Protein AF-A0A3S0DRX0-F1 (afdb_monomer_lite)

Radius of gyration: 15.85 Å; chains: 1; bounding box: 33×40×48 Å

pLDDT: mean 77.92, std 13.66, range [33.72, 92.06]

Foldseek 3Di:
DEAEQLVQQLVCVVVVHDDDPAAHEAEPVCVVVVVVSCVVSVHDDPSYDYLVPDDQDDVVLLVVLLVVLVVVDDDQDPVVRPDSSLSSSRSSLVCVQCVSVDDDDPDDDDPDDPPLVAYEYEDQDPVSVVVCCVPQNPSHHYHPHDDD

Sequence (148 aa):
MTVVDTNTIINSINNGGKLPSIEITVSDDLYYEYLVAEARHNKKFEMVKLASSMKGYDEAHYLKEYATMLNKFTGVSFAKMRGFADVSILALVSCLVTDYGRRPPQTTLEFGTIDTSLVTVITKDGPLKKMLADEFGNQVNIMSEFKG

Structure (mmCIF, N/CA/C/O backbone):
data_AF-A0A3S0DRX0-F1
#
_entry.id   AF-A0A3S0DRX0-F1
#
loop_
_atom_site.group_PDB
_atom_site.id
_atom_site.type_symbol
_atom_site.label_atom_id
_atom_site.label_alt_id
_atom_site.label_comp_id
_atom_site.label_asym_id
_atom_site.label_entity_id
_atom_site.label_seq_id
_atom_site.pdbx_PDB_ins_code
_atom_site.Cartn_x
_atom_site.Cartn_y
_atom_site.Cartn_z
_atom_site.occupancy
_atom_site.B_iso_or_equiv
_atom_site.auth_seq_id
_atom_site.auth_comp_id
_atom_site.auth_asym_id
_atom_site.auth_atom_id
_atom_site.pdbx_PDB_model_num
ATOM 1 N N . MET A 1 1 ? 3.799 9.911 5.579 1.00 75.81 1 MET A N 1
ATOM 2 C CA . MET A 1 1 ? 4.287 8.675 4.913 1.00 75.81 1 MET A CA 1
ATOM 3 C C . MET A 1 1 ? 3.627 8.559 3.550 1.00 75.81 1 MET A C 1
ATOM 5 O O . MET A 1 1 ? 2.500 9.029 3.440 1.00 75.81 1 MET A O 1
ATOM 9 N N . THR A 1 2 ? 4.284 7.978 2.543 1.00 79.06 2 THR A N 1
ATOM 10 C CA . THR A 1 2 ? 3.725 7.888 1.182 1.00 79.06 2 THR A CA 1
ATOM 11 C C . THR A 1 2 ? 3.480 6.438 0.789 1.00 79.06 2 THR A C 1
ATOM 13 O O . THR A 1 2 ? 4.409 5.641 0.811 1.00 79.06 2 THR A O 1
ATOM 16 N N . VAL A 1 3 ? 2.253 6.111 0.393 1.00 82.25 3 VAL A N 1
ATOM 17 C CA . VAL A 1 3 ? 1.870 4.831 -0.213 1.00 82.25 3 VAL A CA 1
ATOM 18 C C . VAL A 1 3 ? 1.573 5.079 -1.686 1.00 82.25 3 VAL A C 1
ATOM 20 O O . VAL A 1 3 ? 0.933 6.070 -2.039 1.00 82.25 3 VAL A O 1
ATOM 23 N N . VAL A 1 4 ? 2.053 4.208 -2.567 1.00 78.94 4 VAL A N 1
ATOM 24 C CA . VAL A 1 4 ? 1.864 4.372 -4.012 1.00 78.94 4 VAL A CA 1
ATOM 25 C C . VAL A 1 4 ? 1.315 3.092 -4.613 1.00 78.94 4 VAL A C 1
ATOM 27 O O . VAL A 1 4 ? 1.792 1.996 -4.325 1.00 78.94 4 VAL A O 1
ATOM 30 N N . ASP A 1 5 ? 0.317 3.254 -5.472 1.00 77.75 5 ASP A N 1
ATOM 31 C CA . ASP A 1 5 ? -0.205 2.186 -6.316 1.00 77.75 5 ASP A CA 1
ATOM 32 C C . ASP A 1 5 ? 0.832 1.800 -7.386 1.00 77.75 5 ASP A C 1
ATOM 34 O O . ASP A 1 5 ? 1.310 2.655 -8.145 1.00 77.75 5 ASP A O 1
ATOM 38 N N . THR A 1 6 ? 1.153 0.505 -7.470 1.00 75.69 6 THR A N 1
ATOM 39 C CA . THR A 1 6 ? 2.139 -0.063 -8.400 1.00 75.69 6 THR A CA 1
ATOM 40 C C . THR A 1 6 ? 1.891 0.377 -9.840 1.00 75.69 6 THR A C 1
ATOM 42 O O . THR A 1 6 ? 2.829 0.743 -10.558 1.00 75.69 6 THR A O 1
ATOM 45 N N . ASN A 1 7 ? 0.624 0.436 -10.266 1.00 78.25 7 ASN A N 1
ATOM 46 C CA . ASN A 1 7 ? 0.265 0.837 -11.626 1.00 78.25 7 ASN A CA 1
ATOM 47 C C . ASN A 1 7 ? 0.681 2.277 -11.927 1.00 78.25 7 ASN A C 1
ATOM 49 O O . ASN A 1 7 ? 1.058 2.604 -13.054 1.00 78.25 7 ASN A O 1
ATOM 53 N N . THR A 1 8 ? 0.646 3.150 -10.923 1.00 76.44 8 THR A N 1
ATOM 54 C CA . THR A 1 8 ? 1.050 4.548 -11.079 1.00 76.44 8 THR A CA 1
ATOM 55 C C . THR A 1 8 ? 2.559 4.660 -11.303 1.00 76.44 8 THR A C 1
ATOM 57 O O . THR A 1 8 ? 2.989 5.435 -12.159 1.00 76.44 8 THR A O 1
ATOM 60 N N . ILE A 1 9 ? 3.365 3.836 -10.628 1.00 74.81 9 ILE A N 1
ATOM 61 C CA . ILE A 1 9 ? 4.821 3.792 -10.834 1.00 74.81 9 ILE A CA 1
ATOM 62 C C . ILE A 1 9 ? 5.176 3.202 -12.197 1.00 74.81 9 ILE A C 1
ATOM 64 O O . ILE A 1 9 ? 5.945 3.818 -12.939 1.00 74.81 9 ILE A O 1
ATOM 68 N N . ILE A 1 10 ? 4.562 2.078 -12.574 1.00 74.81 10 ILE A N 1
ATOM 69 C CA . ILE A 1 10 ? 4.770 1.451 -13.888 1.00 74.81 10 ILE A CA 1
ATOM 70 C C . ILE A 1 10 ? 4.414 2.430 -15.014 1.00 74.81 10 ILE A C 1
ATOM 72 O O . ILE A 1 10 ? 5.184 2.608 -15.960 1.00 74.81 10 ILE A O 1
ATOM 76 N N . ASN A 1 11 ? 3.281 3.127 -14.897 1.00 76.00 11 ASN A N 1
ATOM 77 C CA . ASN A 1 11 ? 2.865 4.121 -15.883 1.00 76.00 11 ASN A CA 1
ATOM 78 C C . ASN A 1 11 ? 3.820 5.317 -15.952 1.00 76.00 11 ASN A C 1
ATOM 80 O O . ASN A 1 11 ? 4.108 5.793 -17.049 1.00 76.00 11 ASN A O 1
ATOM 84 N N . SER A 1 12 ? 4.342 5.800 -14.822 1.00 74.81 12 SER A N 1
ATOM 85 C CA . SER A 1 12 ? 5.356 6.860 -14.839 1.00 74.81 12 SER A CA 1
ATOM 86 C C . SER A 1 12 ? 6.633 6.420 -15.556 1.00 74.81 12 SER A C 1
ATOM 88 O O . SER A 1 12 ? 7.194 7.205 -16.313 1.00 74.81 12 SER A O 1
ATOM 90 N N . ILE A 1 13 ? 7.063 5.166 -15.393 1.00 73.62 13 ILE A N 1
ATOM 91 C CA . ILE A 1 13 ? 8.251 4.631 -16.077 1.00 73.62 13 ILE A CA 1
ATOM 92 C C . ILE A 1 13 ? 8.013 4.504 -17.582 1.00 73.62 13 ILE A C 1
ATOM 94 O O . ILE A 1 13 ? 8.833 4.972 -18.370 1.00 73.62 13 ILE A O 1
ATOM 98 N N . ASN A 1 14 ? 6.883 3.914 -17.982 1.00 75.12 14 ASN A N 1
ATOM 99 C CA . ASN A 1 14 ? 6.533 3.722 -19.393 1.00 75.12 14 ASN A CA 1
ATOM 100 C C . ASN A 1 14 ? 6.443 5.043 -20.164 1.00 75.12 14 ASN A C 1
ATOM 102 O O . ASN A 1 14 ? 6.783 5.092 -21.342 1.00 75.12 14 ASN A O 1
ATOM 106 N N . ASN A 1 15 ? 6.028 6.117 -19.493 1.00 76.06 15 ASN A N 1
ATOM 107 C CA . ASN A 1 15 ? 5.910 7.446 -20.088 1.00 76.06 15 ASN A CA 1
ATOM 108 C C . ASN A 1 15 ? 7.206 8.277 -20.007 1.00 76.06 15 ASN A C 1
ATOM 110 O O . ASN A 1 15 ? 7.176 9.477 -20.266 1.00 76.06 15 ASN A O 1
ATOM 114 N N . GLY A 1 16 ? 8.340 7.677 -19.620 1.00 64.75 16 GLY A N 1
ATOM 115 C CA . GLY A 1 16 ? 9.619 8.387 -19.479 1.00 64.75 16 GLY A CA 1
ATOM 116 C C . GLY A 1 16 ? 9.644 9.409 -18.336 1.00 64.75 16 GLY A C 1
ATOM 117 O O . GLY A 1 16 ? 10.515 10.278 -18.292 1.00 64.75 16 GLY A O 1
ATOM 118 N N . GLY A 1 17 ? 8.687 9.324 -17.411 1.00 67.25 17 GLY A N 1
ATOM 119 C CA . GLY A 1 17 ? 8.588 10.194 -16.251 1.00 67.25 17 GLY A CA 1
ATOM 120 C C . GLY A 1 17 ? 9.714 9.952 -15.248 1.00 67.25 17 GLY A C 1
ATOM 121 O O . GLY A 1 17 ? 10.301 8.868 -15.155 1.00 67.25 17 GLY A O 1
ATOM 122 N N . LYS A 1 18 ? 10.017 10.981 -14.454 1.00 65.62 18 LYS A N 1
ATOM 123 C CA . LYS A 1 18 ? 10.922 10.832 -13.313 1.00 65.62 18 LYS A CA 1
ATOM 124 C C . LYS A 1 18 ? 10.232 10.010 -12.230 1.00 65.62 18 LYS A C 1
ATOM 126 O O . LYS A 1 18 ? 9.062 10.226 -11.920 1.00 65.62 18 LYS A O 1
ATOM 131 N N . LEU A 1 19 ? 10.982 9.071 -11.663 1.00 66.94 19 LEU A N 1
ATOM 132 C CA . LEU A 1 19 ? 10.557 8.403 -10.444 1.00 66.94 19 LEU A CA 1
ATOM 133 C C . LEU A 1 19 ? 10.638 9.399 -9.283 1.00 66.94 19 LEU A C 1
ATOM 135 O O . LEU A 1 19 ? 11.529 10.254 -9.284 1.00 66.94 19 LEU A O 1
ATOM 139 N N . PRO A 1 20 ? 9.729 9.296 -8.308 1.00 68.62 20 PRO A N 1
ATOM 140 C CA . PRO A 1 20 ? 9.822 10.070 -7.081 1.00 68.62 20 PRO A CA 1
ATOM 141 C C . PRO A 1 20 ? 11.164 9.847 -6.378 1.00 68.62 20 PRO A C 1
ATOM 143 O O . PRO A 1 20 ? 11.642 8.720 -6.283 1.00 68.62 20 PRO A O 1
ATOM 146 N N . SER A 1 21 ? 11.721 10.919 -5.818 1.00 71.00 21 SER A N 1
ATOM 147 C CA . SER A 1 21 ? 12.824 10.876 -4.847 1.00 71.00 21 SER A CA 1
ATOM 148 C C . SER A 1 21 ? 12.338 10.692 -3.402 1.00 71.00 21 SER A C 1
ATOM 150 O O . SER A 1 21 ? 13.140 10.714 -2.473 1.00 71.00 21 SER A O 1
ATOM 152 N N . ILE A 1 22 ? 11.026 10.536 -3.204 1.00 76.88 22 ILE A N 1
ATOM 153 C CA . ILE A 1 22 ? 10.412 10.296 -1.898 1.00 76.88 22 ILE A CA 1
ATOM 154 C C . ILE A 1 22 ? 10.363 8.802 -1.588 1.00 76.88 22 ILE A C 1
ATOM 156 O O . ILE A 1 22 ? 10.137 7.987 -2.480 1.00 76.88 22 ILE A O 1
ATOM 160 N N . GLU A 1 23 ? 10.537 8.464 -0.314 1.00 82.38 23 GLU A N 1
ATOM 161 C CA . GLU A 1 23 ? 10.371 7.103 0.192 1.00 82.38 23 GLU A CA 1
ATOM 162 C C . GLU A 1 23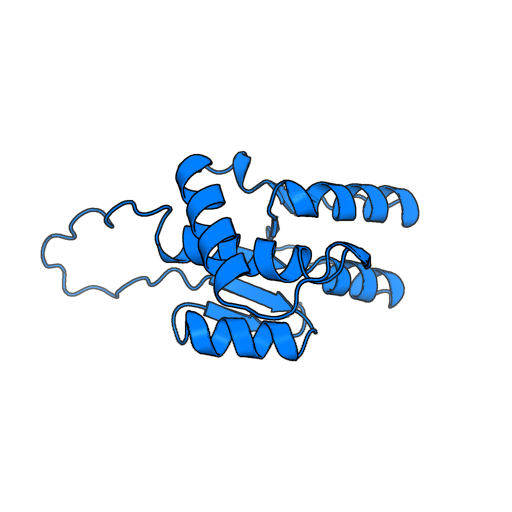 ? 8.909 6.650 0.059 1.00 82.38 23 GLU A C 1
ATOM 164 O O . GLU A 1 23 ? 7.980 7.393 0.397 1.00 82.38 23 GLU A O 1
ATOM 169 N N . ILE A 1 24 ? 8.720 5.435 -0.451 1.00 84.62 24 ILE A N 1
ATOM 170 C CA . ILE A 1 24 ? 7.424 4.826 -0.735 1.00 84.62 24 ILE A CA 1
ATOM 171 C C . ILE A 1 24 ? 7.290 3.567 0.108 1.00 84.62 24 ILE A C 1
ATOM 173 O O . ILE A 1 24 ? 8.069 2.631 -0.043 1.00 84.62 24 ILE A O 1
ATOM 177 N N . THR A 1 25 ? 6.265 3.525 0.947 1.00 87.19 25 THR A N 1
ATOM 178 C CA . THR A 1 25 ? 5.904 2.340 1.719 1.00 87.19 25 THR A CA 1
ATOM 179 C C . THR A 1 25 ? 4.917 1.495 0.927 1.00 87.19 25 THR A C 1
ATOM 181 O O . THR A 1 25 ? 3.898 2.001 0.454 1.00 87.19 25 THR A O 1
ATOM 184 N N . VAL A 1 26 ? 5.195 0.198 0.817 1.00 87.50 26 VAL A N 1
ATOM 185 C CA . VAL A 1 26 ? 4.320 -0.776 0.153 1.00 87.50 26 VAL A CA 1
ATOM 186 C C . VAL A 1 26 ? 4.063 -1.966 1.062 1.00 87.50 26 VAL A C 1
ATOM 188 O O . VAL A 1 26 ? 4.928 -2.360 1.840 1.00 87.50 26 VAL A O 1
ATOM 191 N N . SER A 1 27 ? 2.878 -2.560 0.956 1.00 86.19 27 SER A N 1
ATOM 192 C CA . SER A 1 27 ? 2.596 -3.848 1.591 1.00 86.19 27 SER A CA 1
ATOM 193 C C . SER A 1 27 ? 3.484 -4.931 0.986 1.00 86.19 27 SER A C 1
ATOM 195 O O . SER A 1 27 ? 3.737 -4.897 -0.222 1.00 86.19 27 SER A O 1
ATOM 197 N N . ASP A 1 28 ? 3.858 -5.925 1.782 1.00 84.44 28 ASP A N 1
ATOM 198 C CA . ASP A 1 28 ? 4.647 -7.077 1.341 1.00 84.44 28 ASP A CA 1
ATOM 199 C C . ASP A 1 28 ? 4.045 -7.781 0.115 1.00 84.44 28 ASP A C 1
ATOM 201 O O . ASP A 1 28 ? 4.766 -8.082 -0.836 1.00 84.44 28 ASP A O 1
ATOM 205 N N . ASP A 1 29 ? 2.717 -7.918 0.065 1.00 79.88 29 ASP A N 1
ATOM 206 C CA . ASP A 1 29 ? 2.004 -8.537 -1.061 1.00 79.88 29 ASP A CA 1
ATOM 207 C C . ASP A 1 29 ? 2.229 -7.804 -2.392 1.00 79.88 29 ASP A C 1
ATOM 209 O O . ASP A 1 29 ? 2.377 -8.422 -3.447 1.00 79.88 29 ASP A O 1
ATOM 213 N N . LEU A 1 30 ? 2.293 -6.472 -2.343 1.00 84.06 30 LEU A N 1
ATOM 214 C CA . LEU A 1 30 ? 2.499 -5.630 -3.523 1.00 84.06 30 LEU A CA 1
ATOM 215 C C . LEU A 1 30 ? 3.970 -5.495 -3.895 1.00 84.06 30 LEU A C 1
ATOM 217 O O . LEU A 1 30 ? 4.284 -5.198 -5.045 1.00 84.06 30 LEU A O 1
ATOM 221 N N . TYR A 1 31 ? 4.888 -5.740 -2.962 1.00 84.62 31 TYR A N 1
ATOM 222 C CA . TYR A 1 31 ? 6.319 -5.622 -3.223 1.00 84.62 31 TYR A CA 1
ATOM 223 C C . TYR A 1 31 ? 6.793 -6.556 -4.338 1.00 84.62 31 TYR A C 1
ATOM 225 O O . TYR A 1 31 ? 7.640 -6.178 -5.146 1.00 84.62 31 TYR A O 1
ATOM 233 N N . TYR A 1 32 ? 6.191 -7.739 -4.458 1.00 82.12 32 TYR A N 1
ATOM 234 C CA . TYR A 1 32 ? 6.478 -8.643 -5.569 1.00 82.12 32 TYR A CA 1
ATOM 235 C C . TYR A 1 32 ? 6.151 -8.030 -6.936 1.00 82.12 32 TYR A C 1
ATOM 237 O O . TYR A 1 32 ? 6.911 -8.229 -7.885 1.00 82.12 32 TYR A O 1
ATOM 245 N N . GLU A 1 33 ? 5.079 -7.241 -7.052 1.00 81.50 33 GLU A N 1
ATOM 246 C CA . GLU A 1 33 ? 4.759 -6.540 -8.300 1.00 81.50 33 GLU A CA 1
ATOM 247 C C . GLU A 1 33 ? 5.836 -5.504 -8.651 1.00 81.50 33 GLU A C 1
ATOM 249 O O . GLU A 1 33 ? 6.211 -5.363 -9.818 1.00 81.50 33 GLU A O 1
ATOM 254 N N . TYR A 1 34 ? 6.388 -4.830 -7.637 1.00 81.50 34 TYR A N 1
ATOM 255 C CA . TYR A 1 34 ? 7.506 -3.905 -7.809 1.00 81.50 34 TYR A CA 1
ATOM 256 C C . TYR A 1 34 ? 8.771 -4.616 -8.284 1.00 81.50 34 TYR A C 1
ATOM 258 O O . TYR A 1 34 ? 9.381 -4.153 -9.244 1.00 81.50 3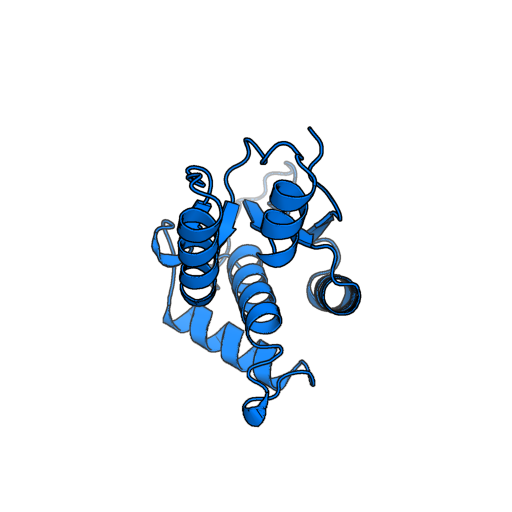4 TYR A O 1
ATOM 266 N N . LEU A 1 35 ? 9.130 -5.761 -7.696 1.00 83.69 35 LEU A N 1
ATOM 267 C CA . LEU A 1 35 ? 10.289 -6.552 -8.131 1.00 83.69 35 LEU A CA 1
ATOM 268 C C . LEU A 1 35 ? 10.158 -7.009 -9.593 1.00 83.69 35 LEU A C 1
ATOM 270 O O . LEU A 1 35 ? 11.117 -6.953 -10.366 1.00 83.69 35 LEU A O 1
ATOM 274 N N . VAL A 1 36 ? 8.956 -7.426 -10.005 1.00 83.62 36 VAL A N 1
ATOM 275 C CA . VAL A 1 36 ? 8.678 -7.785 -11.404 1.00 83.62 36 VAL A CA 1
ATOM 276 C C . VAL A 1 36 ? 8.820 -6.565 -12.318 1.00 83.62 36 VAL A C 1
ATOM 278 O O . VAL A 1 36 ? 9.390 -6.674 -13.407 1.00 83.62 36 VAL A O 1
ATOM 281 N N . ALA A 1 37 ? 8.345 -5.395 -11.887 1.00 81.38 37 ALA A N 1
ATOM 282 C CA . ALA A 1 37 ? 8.514 -4.154 -12.631 1.00 81.38 37 ALA A CA 1
ATOM 283 C C . ALA A 1 37 ? 9.994 -3.731 -12.737 1.00 81.38 37 ALA A C 1
ATOM 285 O O . ALA A 1 37 ? 10.421 -3.329 -13.821 1.00 81.38 37 ALA A O 1
ATOM 286 N N . GLU A 1 38 ? 10.801 -3.881 -11.682 1.00 84.56 38 GLU A N 1
ATOM 287 C CA . GLU A 1 38 ? 12.247 -3.609 -11.726 1.00 84.56 38 GLU A CA 1
ATOM 288 C C . GLU A 1 38 ? 12.945 -4.477 -12.774 1.00 84.56 38 GLU A C 1
ATOM 290 O O . GLU A 1 38 ? 13.697 -3.971 -13.614 1.00 84.56 38 GLU A O 1
ATOM 295 N N . ALA A 1 39 ? 12.652 -5.781 -12.758 1.00 85.19 39 ALA A N 1
ATOM 296 C CA . ALA A 1 39 ? 13.210 -6.743 -13.700 1.00 85.19 39 ALA A CA 1
ATOM 297 C C . ALA A 1 39 ? 12.789 -6.432 -15.143 1.00 85.19 39 ALA A C 1
ATOM 299 O O . ALA A 1 39 ? 13.617 -6.449 -16.054 1.00 85.19 39 ALA A O 1
ATOM 300 N N . ARG A 1 40 ? 11.511 -6.094 -15.360 1.00 84.38 40 ARG A N 1
ATOM 301 C CA . ARG A 1 40 ? 10.968 -5.776 -16.689 1.00 84.38 40 ARG A CA 1
ATOM 302 C C . ARG A 1 40 ? 11.553 -4.493 -17.278 1.00 84.38 40 ARG A C 1
ATOM 304 O O . ARG A 1 40 ? 11.750 -4.418 -18.489 1.00 84.38 40 ARG A O 1
ATOM 311 N N . HIS A 1 41 ? 11.797 -3.486 -16.445 1.00 80.00 41 HIS A N 1
ATOM 312 C CA . HIS A 1 41 ? 12.276 -2.173 -16.879 1.00 80.00 41 HIS A CA 1
ATOM 313 C C . HIS A 1 41 ? 13.792 -1.990 -16.729 1.00 80.00 41 HIS A C 1
ATOM 315 O O . HIS A 1 41 ? 14.304 -0.926 -17.076 1.00 80.00 41 HIS A O 1
ATOM 321 N N . ASN A 1 42 ? 14.505 -3.012 -16.238 1.00 80.88 42 ASN A N 1
ATOM 322 C CA . ASN A 1 42 ? 15.939 -2.987 -15.944 1.00 80.88 42 ASN A CA 1
ATOM 323 C C . ASN A 1 42 ? 16.351 -1.744 -15.130 1.00 80.88 42 ASN A C 1
ATOM 325 O O . ASN A 1 42 ? 17.323 -1.053 -15.447 1.00 80.88 42 ASN A O 1
ATOM 329 N N . LYS A 1 43 ? 15.557 -1.419 -14.105 1.00 79.81 43 LYS A N 1
ATOM 330 C CA . LYS A 1 43 ? 15.717 -0.219 -13.277 1.00 79.81 43 LYS A CA 1
ATOM 331 C C . LYS A 1 43 ? 15.359 -0.541 -11.834 1.00 79.81 43 LYS A C 1
ATOM 333 O O . LYS A 1 43 ? 14.297 -1.099 -11.597 1.00 79.81 43 LYS A O 1
ATOM 338 N N . LYS A 1 44 ? 16.218 -0.159 -10.888 1.00 78.56 44 LYS A N 1
ATOM 339 C CA . LYS A 1 44 ? 15.949 -0.320 -9.453 1.00 78.56 44 LYS A CA 1
ATOM 340 C C . LYS A 1 44 ? 15.085 0.814 -8.900 1.00 78.56 44 LYS A C 1
ATOM 342 O O . LYS A 1 44 ? 15.240 1.972 -9.296 1.00 78.56 44 LYS A O 1
ATOM 347 N N . PHE A 1 45 ? 14.223 0.477 -7.953 1.00 78.38 45 PHE A N 1
ATOM 348 C CA . PHE A 1 45 ? 13.356 1.356 -7.182 1.00 78.38 45 PHE A CA 1
ATOM 349 C C . PHE A 1 45 ? 13.839 1.406 -5.730 1.00 78.38 45 PHE A C 1
ATOM 351 O O . PHE A 1 45 ? 13.178 0.937 -4.809 1.00 78.38 45 PHE A O 1
ATOM 358 N N . GLU A 1 46 ? 15.005 2.016 -5.514 1.00 78.88 46 GLU A N 1
ATOM 359 C CA . GLU A 1 46 ? 15.640 2.110 -4.187 1.00 78.88 46 GLU A CA 1
ATOM 360 C C . GLU A 1 46 ? 14.800 2.876 -3.152 1.00 78.88 46 GLU A C 1
ATOM 362 O O . GLU A 1 46 ? 15.028 2.760 -1.951 1.00 78.88 46 GLU A O 1
ATOM 367 N N . MET A 1 47 ? 13.813 3.647 -3.609 1.00 81.69 47 MET A N 1
ATOM 368 C CA . MET A 1 47 ? 12.896 4.392 -2.756 1.00 81.69 47 MET A CA 1
ATOM 369 C C . MET A 1 47 ? 11.761 3.544 -2.163 1.00 81.69 47 MET A C 1
ATOM 371 O O . MET A 1 47 ? 11.014 4.054 -1.332 1.00 81.69 47 MET A O 1
ATOM 375 N N . VAL A 1 48 ? 11.590 2.288 -2.590 1.00 84.06 48 VAL A N 1
ATOM 376 C CA . VAL A 1 48 ? 10.513 1.412 -2.108 1.00 84.06 48 VAL A CA 1
ATOM 377 C C . VAL A 1 48 ? 10.954 0.686 -0.838 1.00 84.06 48 VAL A C 1
ATOM 379 O O . VAL A 1 48 ? 11.939 -0.051 -0.839 1.00 84.06 48 VAL A O 1
ATOM 382 N N . LYS A 1 49 ? 10.189 0.854 0.242 1.00 86.69 49 LYS A N 1
ATOM 383 C CA . LYS A 1 49 ? 10.335 0.122 1.500 1.00 86.69 49 LYS A CA 1
ATOM 384 C C . LYS A 1 49 ? 9.120 -0.745 1.786 1.00 86.69 49 LYS A C 1
ATOM 386 O O . LYS A 1 49 ? 7.975 -0.339 1.598 1.00 86.69 49 LYS A O 1
ATOM 391 N N . LEU A 1 50 ? 9.400 -1.931 2.309 1.00 87.69 50 LEU A N 1
ATOM 392 C CA . LEU A 1 50 ? 8.395 -2.861 2.803 1.00 87.69 50 LEU A CA 1
ATOM 393 C C . LEU A 1 50 ? 7.749 -2.336 4.084 1.00 87.69 50 LEU A C 1
ATOM 395 O O . LEU A 1 50 ? 8.455 -1.896 4.995 1.00 87.69 50 LEU A O 1
ATOM 399 N N . ALA A 1 51 ? 6.428 -2.450 4.187 1.00 86.81 51 ALA A N 1
ATOM 400 C CA . ALA A 1 51 ? 5.688 -2.152 5.407 1.00 86.81 51 ALA A CA 1
ATOM 401 C C . ALA A 1 51 ? 6.193 -3.002 6.584 1.00 86.81 51 ALA A C 1
ATOM 403 O O . ALA A 1 51 ? 6.441 -2.456 7.658 1.00 86.81 51 ALA A O 1
ATOM 404 N N . SER A 1 52 ? 6.465 -4.294 6.362 1.00 87.44 52 SER A N 1
ATOM 405 C CA . SER A 1 52 ? 7.049 -5.195 7.368 1.00 87.44 52 SER A CA 1
ATOM 406 C C . SER A 1 52 ? 8.412 -4.753 7.911 1.00 87.44 52 SER A C 1
ATOM 408 O O . SER A 1 52 ? 8.769 -5.079 9.042 1.00 87.44 52 SER A O 1
ATOM 410 N N . SER A 1 53 ? 9.177 -3.976 7.137 1.00 87.75 53 SER A N 1
ATOM 411 C CA . SER A 1 53 ? 10.480 -3.452 7.565 1.00 87.75 53 SER A CA 1
ATOM 412 C C . SER A 1 53 ? 10.370 -2.233 8.488 1.00 87.75 53 SER A C 1
ATOM 414 O O . SER A 1 53 ? 11.371 -1.774 9.046 1.00 87.75 53 SER A O 1
ATOM 416 N N . MET A 1 54 ? 9.164 -1.686 8.658 1.00 84.50 54 MET A N 1
ATOM 417 C CA . MET A 1 54 ? 8.941 -0.503 9.472 1.00 84.50 54 MET A CA 1
ATOM 418 C C . MET A 1 54 ? 8.978 -0.820 10.965 1.00 84.50 54 MET A C 1
ATOM 420 O O . MET A 1 54 ? 8.401 -1.792 11.456 1.00 84.50 54 MET A O 1
ATOM 424 N N . LYS A 1 55 ? 9.596 0.081 11.734 1.00 81.12 55 LYS A N 1
ATOM 425 C CA . LYS A 1 55 ? 9.548 0.006 13.192 1.00 81.12 55 LYS A CA 1
ATOM 426 C C . LYS A 1 55 ? 8.100 0.143 13.657 1.00 81.12 55 LYS A C 1
ATOM 428 O O . LYS A 1 55 ? 7.473 1.169 13.431 1.00 81.12 55 LYS A O 1
ATOM 433 N N . GLY A 1 56 ? 7.620 -0.863 14.379 1.00 80.31 56 GLY A N 1
ATOM 434 C CA . GLY A 1 56 ? 6.270 -0.863 14.929 1.00 80.31 56 GLY A CA 1
ATOM 435 C C . GLY A 1 56 ? 5.220 -1.559 14.071 1.00 80.31 56 GLY A C 1
ATOM 436 O O . GLY A 1 56 ? 4.070 -1.589 14.494 1.00 80.31 56 GLY A O 1
ATOM 437 N N . TYR A 1 57 ? 5.626 -2.163 12.951 1.00 86.38 57 TYR A N 1
ATOM 438 C CA . TYR A 1 57 ? 4.779 -3.066 12.184 1.00 86.38 57 TYR A CA 1
ATOM 439 C C . TYR A 1 57 ? 4.184 -4.168 13.075 1.00 86.38 57 TYR A C 1
ATOM 441 O O . TYR A 1 57 ? 4.890 -4.781 13.881 1.00 86.38 57 TYR A O 1
ATOM 449 N N . ASP A 1 58 ? 2.882 -4.396 12.920 1.00 87.75 58 ASP A N 1
ATOM 450 C CA . ASP A 1 58 ? 2.132 -5.469 13.566 1.00 87.75 58 ASP A CA 1
ATOM 451 C C . ASP A 1 58 ? 1.360 -6.234 12.487 1.00 87.75 58 ASP A C 1
ATOM 453 O O . ASP A 1 58 ? 0.364 -5.751 11.942 1.00 87.75 58 ASP A O 1
ATOM 457 N N . GLU A 1 59 ? 1.844 -7.435 12.173 1.00 89.06 59 GLU A N 1
ATOM 458 C CA . GLU A 1 59 ? 1.266 -8.299 11.144 1.00 89.06 59 GLU A CA 1
ATOM 459 C C . GLU A 1 59 ? -0.162 -8.735 11.489 1.00 89.06 59 GLU A C 1
ATOM 461 O O . GLU A 1 59 ? -1.031 -8.769 10.619 1.00 89.06 59 GLU A O 1
ATOM 466 N N . ALA A 1 60 ? -0.439 -9.027 12.762 1.00 89.81 60 ALA A N 1
ATOM 467 C CA . ALA A 1 60 ? -1.767 -9.453 13.185 1.00 89.81 60 ALA A CA 1
ATOM 468 C C . ALA A 1 60 ? -2.778 -8.311 13.027 1.00 89.81 60 ALA A C 1
ATOM 470 O O . ALA A 1 60 ? -3.911 -8.535 12.590 1.00 89.81 60 ALA A O 1
ATOM 471 N N . HIS A 1 61 ? -2.361 -7.082 13.340 1.00 89.25 61 HIS A N 1
ATOM 47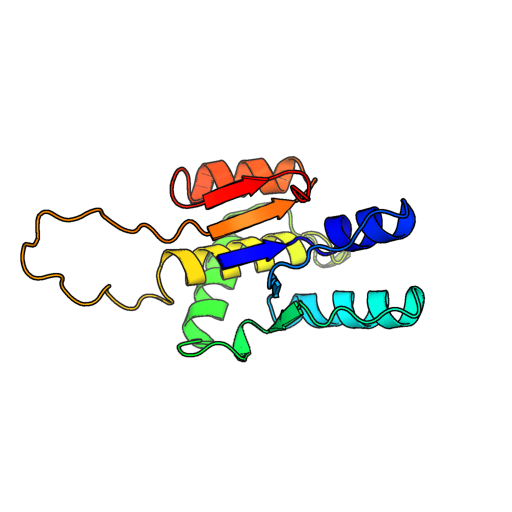2 C CA . HIS A 1 61 ? -3.171 -5.896 13.096 1.00 89.25 61 HIS A CA 1
ATOM 473 C C . HIS A 1 61 ? -3.381 -5.658 11.596 1.00 89.25 61 HIS A C 1
ATOM 475 O O . HIS A 1 61 ? -4.515 -5.445 11.171 1.00 89.25 61 HIS A O 1
ATOM 481 N N . TYR A 1 62 ? -2.326 -5.771 10.786 1.00 90.81 62 TYR A N 1
ATOM 482 C CA . TYR A 1 62 ? -2.426 -5.638 9.333 1.00 90.81 62 TYR A CA 1
ATOM 483 C C . TYR A 1 62 ? -3.406 -6.640 8.719 1.00 90.81 62 TYR A C 1
ATOM 485 O O . TYR A 1 62 ? -4.310 -6.243 7.989 1.00 90.81 62 TYR A O 1
ATOM 493 N N . LEU A 1 63 ? -3.302 -7.925 9.067 1.00 91.44 63 LEU A N 1
ATOM 494 C CA . LEU A 1 63 ? -4.205 -8.962 8.562 1.00 91.44 63 LEU A CA 1
ATOM 495 C C . LEU A 1 63 ? -5.658 -8.732 8.996 1.00 91.44 63 LEU A C 1
ATOM 497 O O . LEU A 1 63 ? -6.591 -8.998 8.234 1.00 91.44 63 LEU A O 1
ATOM 501 N N . LYS A 1 64 ? -5.866 -8.207 10.207 1.00 92.06 64 LYS A N 1
ATOM 502 C CA . LYS A 1 64 ? -7.195 -7.829 10.693 1.00 92.06 64 LYS A CA 1
ATOM 503 C C . LYS A 1 64 ? -7.784 -6.672 9.881 1.00 92.06 64 LYS A C 1
ATOM 505 O O . LYS A 1 64 ? -8.951 -6.742 9.488 1.00 92.06 64 LYS A O 1
ATOM 510 N N . GLU A 1 65 ? -7.001 -5.630 9.618 1.00 89.94 65 GLU A N 1
ATOM 511 C CA . GLU A 1 65 ? -7.422 -4.509 8.772 1.00 89.94 65 GLU A CA 1
ATOM 512 C C . GLU A 1 65 ? -7.663 -4.972 7.332 1.00 89.94 65 GLU A C 1
ATOM 514 O O . GLU A 1 65 ? -8.687 -4.635 6.743 1.00 89.94 65 GLU A O 1
ATOM 519 N N . TYR A 1 66 ? -6.812 -5.849 6.799 1.00 91.31 66 TYR A N 1
ATOM 520 C CA . TYR A 1 66 ? -6.990 -6.459 5.483 1.00 91.31 66 TYR A CA 1
ATOM 521 C C . TYR A 1 66 ? -8.319 -7.202 5.372 1.00 91.31 66 TYR A C 1
ATOM 523 O O . TYR A 1 66 ? -9.101 -6.945 4.457 1.00 91.31 66 TYR A O 1
ATOM 531 N N . ALA A 1 67 ? -8.624 -8.082 6.328 1.00 90.19 67 ALA A N 1
ATOM 532 C CA . ALA A 1 67 ? -9.897 -8.793 6.362 1.00 90.19 67 ALA A CA 1
ATOM 533 C C . ALA A 1 67 ? -11.088 -7.827 6.490 1.00 90.19 67 ALA A C 1
ATOM 535 O O . ALA A 1 67 ? -12.134 -8.041 5.876 1.00 90.19 67 ALA A O 1
ATOM 536 N N . THR A 1 68 ? -10.935 -6.746 7.257 1.00 89.81 68 THR A N 1
ATOM 537 C CA . THR A 1 68 ? -11.966 -5.710 7.409 1.00 89.81 68 THR A CA 1
ATOM 538 C C . THR A 1 68 ? -12.234 -5.005 6.079 1.00 89.81 68 THR A C 1
ATOM 540 O O . THR A 1 68 ? -13.385 -4.941 5.643 1.00 89.81 68 THR A O 1
ATOM 543 N N . MET A 1 69 ? -11.184 -4.552 5.391 1.00 90.25 69 MET A N 1
ATOM 544 C CA . MET A 1 69 ? -11.289 -3.879 4.095 1.00 90.25 69 MET A CA 1
ATOM 545 C C . MET A 1 69 ? -11.826 -4.815 3.008 1.00 90.25 69 MET A C 1
ATOM 547 O O . MET A 1 69 ? -12.697 -4.418 2.233 1.00 90.25 69 MET A O 1
ATOM 551 N N . LEU A 1 70 ? -11.393 -6.079 3.002 1.00 88.88 70 LEU A N 1
ATOM 552 C CA . LEU A 1 70 ? -11.884 -7.105 2.080 1.00 88.88 70 LEU A CA 1
ATOM 553 C C . LEU A 1 70 ? -13.396 -7.332 2.218 1.00 88.88 70 LEU A C 1
ATOM 555 O O . LEU A 1 70 ? -14.093 -7.477 1.218 1.00 88.88 70 LEU A O 1
ATOM 559 N N . ASN A 1 71 ? -13.909 -7.345 3.451 1.00 85.75 71 ASN A N 1
ATOM 560 C CA . ASN A 1 71 ? -15.338 -7.517 3.718 1.00 85.75 71 ASN A CA 1
ATOM 561 C C . ASN A 1 71 ? -16.156 -6.250 3.428 1.00 85.75 71 ASN A C 1
ATOM 563 O O . ASN A 1 71 ? -17.343 -6.342 3.114 1.00 85.75 71 ASN A O 1
ATOM 567 N N . LYS A 1 72 ? -15.542 -5.068 3.550 1.00 84.62 72 LYS A N 1
ATOM 568 C CA . LYS A 1 72 ? -16.209 -3.773 3.377 1.00 84.62 72 LYS A CA 1
ATOM 569 C C . LYS A 1 72 ? -16.354 -3.373 1.909 1.00 84.62 72 LYS A C 1
ATOM 571 O O . LYS A 1 72 ? -17.396 -2.845 1.52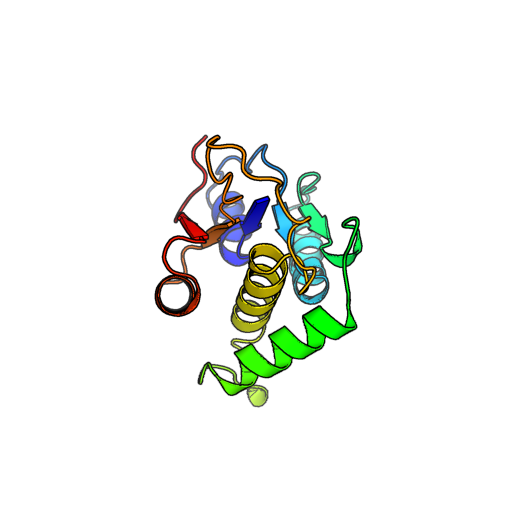1 1.00 84.62 72 LYS A O 1
ATOM 576 N N . PHE A 1 73 ? -15.340 -3.633 1.084 1.00 80.62 73 PHE A N 1
ATOM 577 C CA . PHE A 1 73 ? -15.316 -3.189 -0.308 1.00 80.62 73 PHE A CA 1
ATOM 578 C C . PHE A 1 73 ? -15.653 -4.323 -1.281 1.00 80.62 73 PHE A C 1
ATOM 580 O O . PHE A 1 73 ? -14.874 -5.242 -1.534 1.00 80.62 73 PHE A O 1
ATOM 587 N N . THR A 1 74 ? -16.839 -4.228 -1.886 1.00 69.88 74 THR A N 1
ATOM 588 C CA . THR A 1 74 ? -17.319 -5.172 -2.901 1.00 69.88 74 THR A CA 1
ATOM 589 C C . THR A 1 74 ? -16.677 -4.863 -4.258 1.00 69.88 74 THR A C 1
ATOM 591 O O . THR A 1 74 ? -17.178 -4.090 -5.064 1.00 69.88 74 THR A O 1
ATOM 594 N N . GLY A 1 75 ? -15.508 -5.445 -4.512 1.00 71.75 75 GLY A N 1
ATOM 595 C CA . GLY A 1 75 ? -14.785 -5.248 -5.779 1.00 71.75 75 GLY A CA 1
ATOM 596 C C . GLY A 1 75 ? -13.737 -6.313 -6.085 1.00 71.75 75 GLY A C 1
ATOM 597 O O . GLY A 1 75 ? -13.095 -6.271 -7.135 1.00 71.75 75 GLY A O 1
ATOM 598 N N . VAL A 1 76 ? -13.583 -7.283 -5.185 1.00 79.44 76 VAL A N 1
ATOM 599 C CA . VAL A 1 76 ? -12.554 -8.311 -5.273 1.00 79.44 76 VAL A CA 1
ATOM 600 C C . VAL A 1 76 ? -13.097 -9.548 -5.972 1.00 79.44 76 VAL A C 1
ATOM 602 O O . VAL A 1 76 ? -14.181 -10.043 -5.667 1.00 79.44 76 VAL A O 1
ATOM 605 N N . SER A 1 77 ? -12.332 -10.067 -6.927 1.00 79.62 77 SER A N 1
ATOM 606 C CA . SER A 1 77 ? -12.660 -11.296 -7.639 1.00 79.62 77 SER A CA 1
ATOM 607 C C . SER A 1 77 ? -11.476 -12.240 -7.582 1.00 79.62 77 SER A C 1
ATOM 609 O O . SER A 1 77 ? -10.489 -12.033 -8.284 1.00 79.62 77 SER A O 1
ATOM 611 N N . PHE A 1 78 ? -11.608 -13.309 -6.794 1.00 78.81 78 PHE A N 1
ATOM 612 C CA . PHE A 1 78 ? -10.607 -14.374 -6.731 1.00 78.81 78 PHE A CA 1
ATOM 613 C C . PHE A 1 78 ? -10.413 -15.038 -8.101 1.00 78.81 78 PHE A C 1
ATOM 615 O O . PHE A 1 78 ? -9.294 -15.164 -8.578 1.00 78.81 78 PHE A O 1
ATOM 622 N N . ALA A 1 79 ? -11.508 -15.348 -8.804 1.00 77.12 79 ALA A N 1
ATOM 623 C CA . ALA A 1 79 ? -11.455 -15.965 -10.133 1.00 77.12 79 ALA A CA 1
ATOM 624 C C . ALA A 1 79 ? -10.701 -15.122 -11.178 1.00 77.12 79 ALA A C 1
ATOM 626 O O . ALA A 1 79 ? -10.122 -15.672 -12.109 1.00 77.12 79 ALA A O 1
ATOM 627 N N . LYS A 1 80 ? -10.719 -13.790 -11.040 1.00 76.06 80 LYS A N 1
ATOM 628 C CA . LYS A 1 80 ? -10.008 -12.862 -11.933 1.00 76.06 80 LYS A CA 1
ATOM 629 C C . LYS A 1 80 ? -8.721 -12.306 -11.319 1.00 76.06 80 LYS A C 1
ATOM 631 O O . LYS A 1 80 ? -8.104 -11.455 -11.948 1.00 76.06 80 LYS A O 1
ATOM 636 N N . MET A 1 81 ? -8.363 -12.733 -10.103 1.00 77.06 81 MET A N 1
ATOM 637 C CA . MET A 1 81 ? -7.261 -12.189 -9.300 1.00 77.06 81 MET A CA 1
ATOM 638 C C . MET A 1 81 ? -7.230 -10.648 -9.291 1.00 77.06 81 MET A C 1
ATOM 640 O O . MET A 1 81 ? -6.181 -10.034 -9.447 1.00 77.06 81 MET A O 1
ATOM 644 N N . ARG A 1 82 ? -8.399 -10.004 -9.154 1.00 79.69 82 ARG A N 1
ATOM 645 C CA . ARG A 1 82 ? -8.555 -8.540 -9.265 1.00 79.69 82 ARG A CA 1
ATOM 646 C C . ARG A 1 82 ? -9.049 -7.929 -7.956 1.00 79.69 82 ARG A C 1
ATOM 648 O O . ARG A 1 82 ? -9.894 -8.526 -7.297 1.00 79.69 82 ARG A O 1
ATOM 655 N N . GLY A 1 83 ? -8.564 -6.728 -7.632 1.00 81.69 83 GLY A N 1
ATOM 656 C CA . GLY A 1 83 ? -9.016 -5.909 -6.497 1.00 81.69 83 GLY A CA 1
ATOM 657 C C . GLY A 1 83 ? -8.272 -6.166 -5.181 1.00 81.69 83 GLY A C 1
ATOM 658 O O . GLY A 1 83 ? -8.408 -5.389 -4.246 1.00 81.69 83 GLY A O 1
ATOM 659 N N . PHE A 1 84 ? -7.446 -7.215 -5.106 1.00 86.31 84 PHE A N 1
ATOM 660 C CA . PHE A 1 84 ? -6.631 -7.510 -3.918 1.00 86.31 84 PHE A CA 1
ATOM 661 C C . PHE A 1 84 ? -5.561 -6.443 -3.653 1.00 86.31 84 PHE A C 1
ATOM 663 O O . PHE A 1 84 ? -5.272 -6.150 -2.496 1.00 86.31 84 PHE A O 1
ATOM 670 N N . ALA A 1 85 ? -5.018 -5.831 -4.710 1.00 86.44 85 ALA A N 1
ATOM 671 C CA . ALA A 1 85 ? -4.077 -4.721 -4.598 1.00 86.44 85 ALA A CA 1
ATOM 672 C C . ALA A 1 85 ? -4.711 -3.504 -3.909 1.00 86.44 85 ALA A C 1
ATOM 674 O O . ALA A 1 85 ? -4.145 -2.961 -2.962 1.00 86.44 85 ALA A O 1
ATOM 675 N N . ASP A 1 86 ? -5.927 -3.141 -4.324 1.00 87.38 86 ASP A N 1
ATOM 676 C CA . ASP A 1 86 ? -6.683 -2.029 -3.743 1.00 87.38 86 ASP A CA 1
ATOM 677 C C . ASP A 1 86 ? -6.975 -2.281 -2.259 1.00 87.38 86 ASP A C 1
ATOM 679 O O . ASP A 1 86 ? -6.753 -1.406 -1.423 1.00 87.38 86 ASP A O 1
ATOM 683 N N . VAL A 1 87 ? -7.397 -3.504 -1.913 1.00 89.62 87 VAL A N 1
ATOM 684 C CA . VAL A 1 87 ? -7.617 -3.913 -0.516 1.00 89.62 87 VAL A CA 1
ATOM 685 C C . VAL A 1 87 ? -6.327 -3.846 0.296 1.00 89.62 87 VAL A C 1
ATOM 687 O O . VAL A 1 87 ? -6.350 -3.343 1.417 1.00 89.62 87 VAL A O 1
ATOM 690 N N . SER A 1 88 ? -5.201 -4.292 -0.265 1.00 89.88 88 SER A N 1
ATOM 691 C CA . SER A 1 88 ? -3.905 -4.219 0.410 1.00 89.88 88 SER A CA 1
ATOM 692 C C . SER A 1 88 ? -3.485 -2.777 0.709 1.00 89.88 88 SER A C 1
ATOM 694 O O . SER A 1 88 ? -3.036 -2.473 1.816 1.00 89.88 88 SER A O 1
ATOM 696 N N . ILE A 1 89 ? -3.688 -1.864 -0.250 1.00 89.62 89 ILE A N 1
ATOM 697 C CA . ILE A 1 89 ? -3.421 -0.430 -0.072 1.00 89.62 89 ILE A CA 1
ATOM 698 C C . ILE A 1 89 ? -4.323 0.144 1.021 1.00 89.62 89 ILE A C 1
ATOM 700 O O . ILE A 1 89 ? -3.829 0.832 1.910 1.00 89.62 89 ILE A O 1
ATOM 704 N N . LEU A 1 90 ? -5.625 -0.150 0.990 1.00 90.12 90 LEU A N 1
ATOM 705 C CA . LEU A 1 90 ? -6.576 0.322 2.001 1.00 90.12 90 LEU A CA 1
ATOM 706 C C . LEU A 1 90 ? -6.214 -0.182 3.404 1.00 90.12 90 LEU A C 1
ATOM 708 O O . LEU A 1 90 ? -6.225 0.597 4.356 1.00 90.12 90 LEU A O 1
ATOM 712 N N . ALA A 1 91 ? -5.845 -1.457 3.526 1.00 90.56 91 ALA A N 1
ATOM 713 C CA . ALA A 1 91 ? -5.427 -2.062 4.785 1.00 90.56 91 ALA A CA 1
ATOM 714 C C . ALA A 1 91 ? -4.159 -1.401 5.333 1.00 90.56 91 ALA A C 1
ATOM 716 O O . ALA A 1 91 ? -4.127 -0.984 6.489 1.00 90.56 91 ALA A O 1
ATOM 717 N N . LEU A 1 92 ? -3.143 -1.229 4.482 1.00 90.81 92 LEU A N 1
ATOM 718 C CA . LEU A 1 92 ? -1.908 -0.550 4.855 1.00 90.81 92 LEU A CA 1
ATOM 719 C C . LEU A 1 92 ? -2.182 0.888 5.308 1.00 90.81 92 LEU A C 1
ATOM 721 O O . LEU A 1 92 ? -1.679 1.309 6.344 1.00 90.81 92 LEU A O 1
ATOM 725 N N . VAL A 1 93 ? -3.000 1.637 4.566 1.00 89.25 93 VAL A N 1
ATOM 726 C CA . VAL A 1 93 ? -3.378 3.007 4.932 1.00 89.25 93 VAL A CA 1
ATOM 727 C C . VAL A 1 93 ? -4.092 3.031 6.282 1.00 89.25 93 VAL A C 1
ATOM 729 O O . VAL A 1 93 ? -3.744 3.865 7.113 1.00 89.25 93 VAL A O 1
ATOM 732 N N . SER A 1 94 ? -5.004 2.091 6.546 1.00 88.62 94 SER A N 1
ATOM 733 C CA . SER A 1 94 ? -5.664 1.960 7.852 1.00 88.62 94 SER A CA 1
ATOM 734 C C . SER A 1 94 ? -4.661 1.753 8.982 1.00 88.62 94 SER A C 1
ATOM 736 O O . SER A 1 94 ? -4.691 2.468 9.985 1.00 88.62 94 SER A O 1
ATOM 738 N N . CYS A 1 95 ? -3.706 0.838 8.801 1.00 87.69 95 CYS A N 1
ATOM 739 C CA . CYS A 1 95 ? -2.655 0.597 9.786 1.00 87.69 95 CYS A CA 1
ATOM 740 C C . CYS A 1 95 ? -1.785 1.834 10.018 1.00 87.69 95 CYS A C 1
ATOM 742 O O . CYS A 1 95 ? -1.439 2.135 11.155 1.00 87.69 95 CYS A O 1
ATOM 744 N N . LEU A 1 96 ? -1.444 2.574 8.963 1.00 86.56 96 LEU A N 1
ATOM 745 C CA . LEU A 1 96 ? -0.624 3.779 9.084 1.00 86.56 96 LEU A CA 1
ATOM 746 C C . LEU A 1 96 ? -1.377 4.928 9.760 1.00 86.56 96 LEU A C 1
ATOM 748 O O . LEU A 1 96 ? -0.799 5.637 10.577 1.00 86.56 96 LEU A O 1
ATOM 752 N N . VAL A 1 97 ? -2.660 5.101 9.441 1.00 84.88 97 VAL A N 1
ATOM 753 C CA . VAL A 1 97 ? -3.522 6.126 10.044 1.00 84.88 97 VAL A CA 1
ATOM 754 C C . VAL A 1 97 ? -3.779 5.834 11.525 1.00 84.88 97 VAL A C 1
ATOM 756 O O . VAL A 1 97 ? -3.833 6.754 12.336 1.00 84.88 97 VAL A O 1
ATOM 759 N N . THR A 1 98 ? -3.911 4.560 11.893 1.00 82.19 98 THR A N 1
ATOM 760 C CA . THR A 1 98 ? -4.203 4.131 13.271 1.00 82.19 98 THR A CA 1
ATOM 761 C C . THR A 1 98 ? -2.959 3.787 14.093 1.00 82.19 98 THR A C 1
ATOM 763 O O . THR A 1 98 ? -3.103 3.312 15.219 1.00 82.19 98 THR A O 1
ATOM 766 N N . ASP A 1 99 ? -1.755 3.984 13.542 1.00 80.00 99 ASP A N 1
ATOM 767 C CA . ASP A 1 99 ? -0.476 3.551 14.128 1.00 80.00 99 ASP A CA 1
ATOM 768 C C . ASP A 1 99 ? -0.512 2.084 14.609 1.00 80.00 99 ASP A C 1
ATOM 770 O O . ASP A 1 99 ? -0.129 1.745 15.729 1.00 80.00 99 ASP A O 1
ATOM 774 N N . TYR A 1 100 ? -1.055 1.192 13.775 1.00 80.00 100 TYR A N 1
ATOM 775 C CA . TYR A 1 100 ? -1.265 -0.230 14.072 1.00 80.00 100 TYR A CA 1
ATOM 776 C C . TYR A 1 100 ? -2.077 -0.468 15.361 1.00 80.00 100 TYR A C 1
ATOM 778 O O . TYR A 1 100 ? -1.816 -1.392 16.136 1.00 80.00 100 TYR A O 1
ATOM 786 N N . GLY A 1 101 ? -3.057 0.399 15.634 1.00 67.81 101 GLY A N 1
ATOM 787 C CA . GLY A 1 101 ? -3.898 0.342 16.830 1.00 67.81 101 GLY A CA 1
ATOM 788 C C . GLY A 1 101 ? -3.177 0.728 18.122 1.00 67.81 101 GLY A C 1
ATOM 789 O O . GLY A 1 101 ? -3.740 0.572 19.213 1.00 67.81 101 GLY A O 1
ATOM 790 N N . ARG A 1 102 ? -1.944 1.237 18.031 1.00 72.06 102 ARG A N 1
ATOM 791 C CA . ARG A 1 102 ? -1.247 1.808 19.178 1.00 72.06 102 ARG A CA 1
ATOM 792 C C . ARG A 1 102 ? -1.925 3.125 19.502 1.00 72.06 102 ARG A C 1
ATOM 794 O O . ARG A 1 102 ? -2.141 3.974 18.643 1.00 72.06 102 ARG A O 1
ATOM 801 N N . ARG A 1 103 ? -2.306 3.297 20.769 1.00 55.84 103 ARG A N 1
ATOM 802 C CA . ARG A 1 103 ? -2.767 4.610 21.220 1.00 55.84 103 ARG A CA 1
ATOM 803 C C . ARG A 1 103 ? -1.623 5.589 20.965 1.00 55.84 103 ARG A C 1
ATOM 805 O O . ARG A 1 103 ? -0.509 5.270 21.396 1.00 55.84 103 ARG A O 1
ATOM 812 N N . PRO A 1 104 ? -1.873 6.752 20.334 1.00 53.12 104 PRO A N 1
ATOM 813 C CA . PRO A 1 104 ? -0.863 7.793 20.307 1.00 53.12 104 PRO A CA 1
ATOM 814 C C . PRO A 1 104 ? -0.409 8.015 21.756 1.00 53.12 104 PRO A C 1
ATOM 816 O O . PRO A 1 104 ? -1.258 7.964 22.662 1.00 53.12 104 PRO A O 1
ATOM 819 N N . PRO A 1 105 ? 0.904 8.164 22.011 1.00 46.22 105 PRO A N 1
ATOM 820 C CA . PRO A 1 105 ? 1.389 8.449 23.354 1.00 46.22 105 PRO A CA 1
ATOM 821 C C . PRO A 1 105 ? 0.557 9.609 23.890 1.00 46.22 105 PRO A C 1
ATOM 823 O O . PRO A 1 105 ? 0.419 10.615 23.199 1.00 46.22 105 PRO A O 1
ATOM 826 N N . GLN A 1 106 ? -0.085 9.417 25.049 1.00 40.72 106 GLN A N 1
ATOM 827 C CA . GLN A 1 106 ? -0.947 10.433 25.647 1.00 40.72 106 GLN A CA 1
ATOM 828 C C . GLN A 1 106 ? -0.158 11.737 25.722 1.00 40.72 106 GLN A C 1
ATOM 830 O O . GLN A 1 106 ? 0.736 11.880 26.554 1.00 40.72 106 GLN A O 1
ATOM 835 N N . THR A 1 107 ? -0.475 12.670 24.831 1.00 40.78 107 THR A N 1
ATOM 836 C CA . THR A 1 107 ? 0.032 14.026 24.888 1.00 40.78 107 THR A CA 1
ATOM 837 C C . THR A 1 107 ? -0.578 14.644 26.133 1.00 40.78 107 THR A C 1
ATOM 839 O O . THR A 1 107 ? -1.779 14.905 26.214 1.00 40.78 107 THR A O 1
ATOM 842 N N . THR A 1 108 ? 0.260 14.839 27.148 1.00 39.81 108 THR A N 1
ATOM 843 C CA . THR A 1 108 ? 0.074 15.906 28.127 1.00 39.81 108 THR A CA 1
ATOM 844 C C . THR A 1 108 ? -0.378 17.162 27.388 1.00 39.81 108 THR A C 1
ATOM 846 O O . THR A 1 108 ? 0.172 17.466 26.334 1.00 39.81 108 THR A O 1
ATOM 849 N N . LEU A 1 109 ? -1.411 17.827 27.915 1.00 41.44 109 LEU A N 1
ATOM 850 C CA . LEU A 1 109 ? -2.035 19.050 27.398 1.00 41.44 109 LEU A CA 1
ATOM 851 C C . LEU A 1 109 ? -0.992 20.102 26.976 1.00 41.44 109 LEU A C 1
ATOM 853 O O . LEU A 1 109 ? -0.658 21.000 27.741 1.00 41.44 109 LEU A O 1
ATOM 857 N N . GLU A 1 110 ? -0.514 20.016 25.743 1.00 38.66 110 GLU A N 1
ATOM 858 C CA . GLU A 1 110 ? 0.220 21.074 25.070 1.00 38.66 110 GLU A CA 1
ATOM 859 C C . GLU A 1 110 ? -0.633 21.519 23.885 1.00 38.66 110 GLU A C 1
ATOM 861 O O . GLU A 1 110 ? -0.964 20.742 22.991 1.00 38.66 110 GLU A O 1
ATOM 866 N N . PHE A 1 111 ? -1.040 22.788 23.917 1.00 42.16 111 PHE A N 1
ATOM 867 C CA . PHE A 1 111 ? -1.730 23.500 22.843 1.00 42.16 111 PHE A CA 1
ATOM 868 C C . PHE A 1 111 ? -0.774 23.741 21.656 1.00 42.16 111 PHE A C 1
ATOM 870 O O . PHE A 1 111 ? -0.506 24.878 21.272 1.00 42.16 111 PHE A O 1
ATOM 877 N N . GLY A 1 112 ? -0.226 22.666 21.093 1.00 33.72 112 GLY A N 1
ATOM 878 C CA . GLY A 1 112 ? 0.688 22.669 19.959 1.00 33.72 112 GLY A CA 1
ATOM 879 C C . GLY A 1 112 ? 0.206 21.659 18.931 1.00 33.72 112 GLY A C 1
ATOM 880 O O . GLY A 1 112 ? 0.089 20.482 19.245 1.00 33.72 112 GLY A O 1
ATOM 881 N N . THR A 1 113 ? -0.148 22.167 17.748 1.00 36.94 113 THR A N 1
ATOM 882 C CA . THR A 1 113 ? -0.423 21.463 16.481 1.00 36.94 113 THR A CA 1
ATOM 883 C C . THR A 1 113 ? -0.542 19.942 16.567 1.00 36.94 113 THR A C 1
ATOM 885 O O . THR A 1 113 ? 0.457 19.241 16.704 1.00 36.94 113 THR A O 1
ATOM 888 N N . ILE A 1 114 ? -1.769 19.441 16.387 1.00 38.75 114 ILE A N 1
ATOM 889 C CA . ILE A 1 114 ? -2.017 18.037 16.062 1.00 38.75 114 ILE A CA 1
ATOM 890 C C . ILE A 1 114 ? -1.249 17.755 14.769 1.00 38.75 114 ILE A C 1
ATOM 892 O O . ILE A 1 114 ? -1.705 18.111 13.684 1.00 38.75 114 ILE A O 1
ATOM 896 N N . ASP A 1 115 ? -0.065 17.163 14.887 1.00 43.47 115 ASP A N 1
ATOM 897 C CA . ASP A 1 115 ? 0.694 16.673 13.746 1.00 43.47 115 ASP A CA 1
ATOM 898 C C . ASP A 1 115 ? 0.021 15.372 13.290 1.00 43.47 115 ASP A C 1
ATOM 900 O O . ASP A 1 115 ? 0.472 14.257 13.558 1.00 43.47 115 ASP A O 1
ATOM 904 N N . THR A 1 116 ? -1.164 15.507 12.681 1.00 47.53 116 THR A N 1
ATOM 905 C CA . THR A 1 116 ? -1.794 14.419 11.939 1.00 47.53 116 THR A CA 1
ATOM 906 C C . THR A 1 116 ? -0.855 14.111 10.790 1.00 47.53 116 THR A C 1
ATOM 908 O O . THR A 1 116 ? -0.873 14.800 9.769 1.00 47.53 116 THR A O 1
ATOM 911 N N . SER A 1 117 ? 0.002 13.113 10.985 1.00 54.25 117 SER A N 1
ATOM 912 C CA . SER A 1 117 ? 0.907 12.591 9.972 1.00 54.25 117 SER A CA 1
ATOM 913 C C . SER A 1 117 ? 0.080 12.100 8.784 1.00 54.25 117 SER A C 1
ATOM 915 O O . SER A 1 117 ? -0.304 10.938 8.719 1.00 54.25 117 SER A O 1
ATOM 917 N N . LEU A 1 118 ? -0.242 13.007 7.861 1.00 69.56 118 LEU A N 1
ATOM 918 C CA . LEU A 1 118 ? -1.078 12.732 6.701 1.00 69.56 118 LEU A CA 1
ATOM 919 C C . LEU A 1 118 ? -0.419 11.628 5.873 1.00 69.56 118 LEU A C 1
ATOM 921 O O . LEU A 1 118 ? 0.712 11.763 5.384 1.00 69.56 118 LEU A O 1
ATOM 925 N N . VAL A 1 119 ? -1.127 10.511 5.723 1.00 82.31 119 VAL A N 1
ATOM 926 C CA . VAL A 1 119 ? -0.702 9.438 4.826 1.00 82.31 119 VAL A CA 1
ATOM 927 C C . VAL A 1 119 ? -1.001 9.907 3.411 1.00 82.31 119 VAL A C 1
ATOM 929 O O . VAL A 1 119 ? -2.148 10.137 3.041 1.00 82.31 119 VAL A O 1
ATOM 932 N N . THR A 1 120 ? 0.041 10.113 2.614 1.00 84.88 120 THR A N 1
ATOM 933 C CA . THR A 1 120 ? -0.116 10.489 1.212 1.00 84.88 120 THR A CA 1
ATOM 934 C C . THR A 1 120 ? -0.277 9.228 0.385 1.00 84.88 120 THR A C 1
ATOM 936 O O . THR A 1 120 ? 0.591 8.364 0.416 1.00 84.88 120 THR A O 1
ATOM 939 N N . VAL A 1 121 ? -1.371 9.123 -0.362 1.00 85.00 121 VAL A N 1
ATOM 940 C CA . VAL A 1 121 ? -1.613 8.010 -1.278 1.00 85.00 121 VAL A CA 1
ATOM 941 C C . VAL A 1 121 ? -1.566 8.528 -2.703 1.00 85.00 121 VAL A C 1
ATOM 943 O O . VAL A 1 121 ? -2.317 9.434 -3.066 1.00 85.00 121 VAL A O 1
ATOM 946 N N . ILE A 1 122 ? -0.676 7.966 -3.517 1.00 85.88 122 ILE A N 1
ATOM 947 C CA . ILE A 1 122 ? -0.534 8.336 -4.926 1.00 85.88 122 ILE A CA 1
ATOM 948 C C . ILE A 1 122 ? -1.149 7.229 -5.777 1.00 85.88 122 ILE A C 1
ATOM 950 O O . ILE A 1 122 ? -0.626 6.118 -5.841 1.00 85.88 122 ILE A O 1
ATOM 954 N N . THR A 1 123 ? -2.265 7.534 -6.435 1.00 85.44 123 THR A N 1
ATOM 955 C CA . THR A 1 123 ? -2.949 6.600 -7.335 1.00 85.44 123 THR A CA 1
ATOM 956 C C . THR A 1 123 ? -3.662 7.338 -8.464 1.00 85.44 123 THR A C 1
ATOM 958 O O . THR A 1 123 ? -4.154 8.457 -8.295 1.00 85.44 123 THR A O 1
ATOM 961 N N . LYS A 1 124 ? -3.750 6.710 -9.639 1.00 83.31 124 LYS A N 1
ATOM 962 C CA . LYS A 1 124 ? -4.599 7.170 -10.749 1.00 83.31 124 LYS A CA 1
ATOM 963 C C . LYS A 1 124 ? -5.971 6.489 -10.773 1.00 83.31 124 LYS A C 1
ATOM 965 O O . LYS A 1 124 ? -6.847 6.974 -11.487 1.00 83.31 124 LYS A O 1
ATOM 970 N N . ASP A 1 125 ? -6.180 5.442 -9.978 1.00 83.69 125 ASP A N 1
ATOM 971 C CA . ASP A 1 125 ? -7.412 4.654 -9.952 1.00 83.69 125 ASP A CA 1
ATOM 972 C C . ASP A 1 125 ? -8.568 5.443 -9.305 1.00 83.69 125 ASP A C 1
ATOM 974 O O . ASP A 1 125 ? -8.518 5.836 -8.141 1.00 83.69 125 ASP A O 1
ATOM 978 N N . GLY A 1 126 ? -9.609 5.732 -10.092 1.00 84.19 126 GLY A N 1
ATOM 979 C CA . GLY A 1 126 ? -10.780 6.492 -9.645 1.00 84.19 126 GLY A CA 1
ATOM 980 C C . GLY A 1 126 ? -11.555 5.809 -8.508 1.00 84.19 126 GLY A C 1
ATOM 981 O O . GLY A 1 126 ? -11.795 6.455 -7.485 1.00 84.19 126 GLY A O 1
ATOM 982 N N . PRO A 1 127 ? -11.948 4.531 -8.662 1.00 85.94 127 PRO A N 1
ATOM 983 C CA . PRO A 1 127 ? -12.515 3.737 -7.575 1.00 85.94 127 PRO A CA 1
ATOM 984 C C . PRO A 1 127 ? -11.699 3.777 -6.276 1.00 85.94 127 PRO A C 1
ATOM 986 O O . PRO A 1 127 ? -12.273 4.083 -5.231 1.00 85.94 127 PRO A O 1
ATOM 989 N N . LEU A 1 128 ? -10.382 3.549 -6.326 1.00 85.81 128 LEU A N 1
ATOM 990 C CA . LEU A 1 128 ? -9.530 3.549 -5.130 1.00 85.81 128 LEU A CA 1
ATOM 991 C C . LEU A 1 128 ? -9.504 4.920 -4.439 1.00 85.81 128 LEU A C 1
ATOM 993 O O . LEU A 1 128 ? -9.625 4.997 -3.217 1.00 85.81 128 LEU A 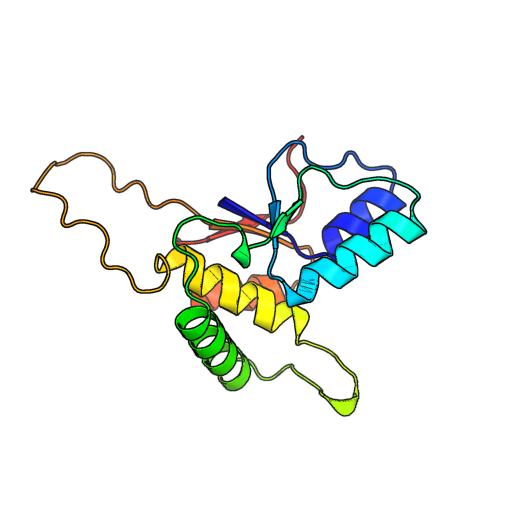O 1
ATOM 997 N N . LYS A 1 129 ? -9.426 6.018 -5.204 1.00 88.06 129 LYS A N 1
ATOM 998 C CA . LYS A 1 129 ? -9.516 7.383 -4.646 1.00 88.06 129 LYS A CA 1
ATOM 999 C C . LYS A 1 129 ? -10.800 7.595 -3.864 1.00 88.06 129 LYS A C 1
ATOM 1001 O O . LYS A 1 129 ? -10.770 8.193 -2.792 1.00 88.06 129 LYS A O 1
ATOM 1006 N N . LYS A 1 130 ? -11.922 7.124 -4.411 1.00 87.06 130 LYS A N 1
ATOM 1007 C CA . LYS A 1 130 ? -13.220 7.256 -3.757 1.00 87.06 130 LYS A CA 1
ATOM 1008 C C . LYS A 1 130 ? -13.250 6.464 -2.450 1.00 87.06 130 LYS A C 1
ATOM 1010 O O . LYS A 1 130 ? -13.627 7.023 -1.432 1.00 87.06 130 LYS A O 1
ATOM 1015 N N . MET A 1 131 ? -12.776 5.216 -2.460 1.00 87.56 131 MET A N 1
ATOM 1016 C CA . MET A 1 131 ? -12.707 4.386 -1.250 1.00 87.56 131 MET A CA 1
ATOM 1017 C C . MET A 1 131 ? -11.831 5.022 -0.162 1.00 87.56 131 MET A C 1
ATOM 1019 O O . MET A 1 131 ? -12.237 5.078 0.993 1.00 87.56 131 MET A O 1
ATOM 1023 N N . LEU A 1 132 ? -10.662 5.559 -0.529 1.00 87.31 132 LEU A N 1
ATOM 1024 C CA . LEU A 1 132 ? -9.761 6.246 0.404 1.00 87.31 132 LEU A CA 1
ATOM 1025 C C . LEU A 1 132 ? -10.388 7.509 1.007 1.00 87.31 132 LEU A C 1
ATOM 1027 O O . LEU A 1 132 ? -10.237 7.759 2.203 1.00 87.31 132 LEU A O 1
ATOM 1031 N N . ALA A 1 133 ? -11.085 8.299 0.188 1.00 87.19 133 ALA A N 1
ATOM 1032 C CA . ALA A 1 133 ? -11.762 9.510 0.639 1.00 87.19 133 ALA A CA 1
ATOM 1033 C C . ALA A 1 133 ? -12.946 9.190 1.564 1.00 87.19 133 ALA A C 1
ATOM 1035 O O . ALA A 1 133 ? -13.093 9.838 2.599 1.00 87.19 133 ALA A O 1
ATOM 1036 N N . ASP A 1 134 ? -13.746 8.180 1.212 1.00 86.62 134 ASP A N 1
ATOM 1037 C CA . ASP A 1 134 ? -14.911 7.750 1.988 1.00 86.62 134 ASP A CA 1
ATOM 1038 C C . ASP A 1 134 ? -14.494 7.151 3.348 1.00 86.62 134 ASP A C 1
ATOM 1040 O O . ASP A 1 134 ? -15.171 7.380 4.349 1.00 86.62 134 ASP A O 1
ATOM 1044 N N . GLU A 1 135 ? -13.375 6.416 3.404 1.00 86.19 135 GLU A N 1
ATOM 1045 C CA . GLU A 1 135 ? -12.923 5.724 4.620 1.00 86.19 135 GLU A CA 1
ATOM 1046 C C . GLU A 1 135 ? -12.128 6.617 5.578 1.00 86.19 135 GLU A C 1
ATOM 1048 O O . GLU A 1 135 ? -12.375 6.623 6.784 1.00 86.19 135 GLU A O 1
ATOM 1053 N N . PHE A 1 136 ? -11.150 7.359 5.055 1.00 86.38 136 PHE A N 1
ATOM 1054 C CA . PHE A 1 136 ? -10.146 8.032 5.884 1.00 86.38 136 PHE A CA 1
ATOM 1055 C C . PHE A 1 136 ? -10.293 9.557 5.894 1.00 86.38 136 PHE A C 1
ATOM 1057 O O . PHE A 1 136 ? -9.755 10.220 6.789 1.00 86.38 136 PHE A O 1
ATOM 1064 N N . GLY A 1 137 ? -11.038 10.127 4.940 1.00 83.31 137 GLY A N 1
ATOM 1065 C CA . GLY A 1 137 ? -11.319 11.558 4.850 1.00 83.31 137 GLY A CA 1
ATOM 1066 C C . GLY A 1 137 ? -10.055 12.416 4.942 1.00 83.31 137 GLY A C 1
ATOM 1067 O O . GLY A 1 137 ? -9.120 12.265 4.161 1.00 83.31 137 GLY A O 1
ATOM 1068 N N . ASN A 1 138 ? -10.009 13.299 5.941 1.00 81.38 138 ASN A N 1
ATOM 1069 C CA . ASN A 1 138 ? -8.920 14.265 6.129 1.00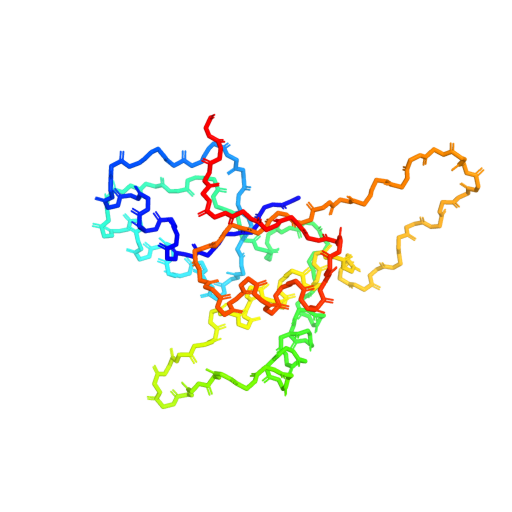 81.38 138 ASN A CA 1
ATOM 1070 C C . ASN A 1 138 ? -7.617 13.654 6.681 1.00 81.38 138 ASN A C 1
ATOM 1072 O O . ASN A 1 138 ? -6.647 14.381 6.874 1.00 81.38 138 ASN A O 1
ATOM 1076 N N . GLN A 1 139 ? -7.583 12.350 6.970 1.00 81.56 139 GLN A N 1
ATOM 1077 C CA . GLN A 1 139 ? -6.383 11.662 7.470 1.00 81.56 139 GLN A CA 1
ATOM 1078 C C . GLN A 1 139 ? -5.439 11.236 6.335 1.00 81.56 139 GLN A C 1
ATOM 1080 O O . GLN A 1 139 ? -4.281 10.888 6.580 1.00 81.56 139 GLN A O 1
ATOM 1085 N N . VAL A 1 140 ? -5.918 11.290 5.087 1.00 84.81 140 VAL A N 1
ATOM 1086 C CA . VAL A 1 140 ? -5.160 10.920 3.890 1.00 84.81 140 VAL A CA 1
ATOM 1087 C C . VAL A 1 140 ? -5.084 12.078 2.902 1.00 84.81 140 VAL A C 1
ATOM 1089 O O . VAL A 1 140 ? -6.047 12.807 2.681 1.00 84.81 140 VAL A O 1
ATOM 1092 N N . ASN A 1 141 ? -3.924 12.238 2.271 1.00 85.25 141 ASN A N 1
ATOM 1093 C CA . ASN A 1 141 ? -3.737 13.151 1.150 1.00 85.25 141 ASN A CA 1
ATOM 1094 C C . ASN A 1 141 ? -3.682 12.338 -0.144 1.00 85.25 141 ASN A C 1
ATOM 1096 O O . ASN A 1 141 ? -2.737 11.585 -0.363 1.00 85.25 141 ASN A O 1
ATOM 1100 N N . ILE A 1 142 ? -4.679 12.482 -1.011 1.00 86.44 142 ILE A N 1
ATOM 1101 C CA . ILE A 1 142 ? -4.782 11.688 -2.237 1.00 86.44 142 ILE A CA 1
ATOM 1102 C C . ILE A 1 142 ? -4.224 12.491 -3.412 1.00 86.44 142 ILE A C 1
ATOM 1104 O O . ILE A 1 142 ? -4.753 13.541 -3.779 1.00 86.44 142 ILE A O 1
ATOM 1108 N N . MET A 1 143 ? -3.171 11.979 -4.044 1.00 84.12 143 MET A N 1
ATOM 1109 C CA . MET A 1 143 ? -2.522 12.603 -5.196 1.00 84.12 143 MET A CA 1
ATOM 1110 C C . MET A 1 143 ? -2.636 11.712 -6.433 1.00 84.12 143 MET A C 1
ATOM 1112 O O . MET A 1 143 ? -2.656 10.489 -6.345 1.00 84.12 143 MET A O 1
ATOM 1116 N N . SER A 1 144 ? -2.707 12.331 -7.613 1.00 79.50 144 SER A N 1
ATOM 1117 C CA . SER A 1 144 ? -2.783 11.589 -8.884 1.00 79.50 144 SER A CA 1
ATOM 1118 C C . SER A 1 144 ? -1.418 11.362 -9.531 1.00 79.50 144 SER A C 1
ATOM 1120 O O . SER A 1 144 ? -1.276 10.465 -10.358 1.00 79.50 144 SER A O 1
ATOM 1122 N N . GLU A 1 145 ? -0.434 12.196 -9.187 1.00 71.25 145 GLU A N 1
ATOM 1123 C CA . GLU A 1 145 ? 0.898 12.230 -9.792 1.00 71.25 145 GLU A CA 1
ATOM 1124 C C . GLU A 1 145 ? 1.930 12.719 -8.772 1.00 71.25 145 GLU A C 1
ATOM 1126 O O . GLU A 1 145 ? 1.582 13.377 -7.787 1.00 71.25 145 GLU A O 1
ATOM 1131 N N . PHE A 1 146 ? 3.203 12.416 -9.023 1.00 65.50 146 PHE A N 1
ATOM 1132 C CA . PHE A 1 146 ? 4.313 12.947 -8.240 1.00 65.50 146 PHE A CA 1
ATOM 1133 C C . PHE A 1 146 ? 4.467 14.446 -8.518 1.00 65.50 146 PHE A C 1
ATOM 1135 O O . PHE A 1 146 ? 4.573 14.851 -9.675 1.00 65.50 146 PHE A O 1
ATOM 1142 N N . LYS A 1 147 ? 4.515 15.277 -7.471 1.00 53.75 147 LYS A N 1
ATOM 1143 C CA . LYS A 1 147 ? 5.031 16.644 -7.605 1.00 53.75 147 LYS A CA 1
ATOM 1144 C C . LYS A 1 147 ? 6.555 16.557 -7.566 1.00 53.75 147 LYS A C 1
ATOM 1146 O O . LYS A 1 147 ? 7.109 16.198 -6.530 1.00 53.75 147 LYS A O 1
ATOM 1151 N N . GLY A 1 148 ? 7.181 16.770 -8.722 1.00 46.28 148 GLY A N 1
ATOM 1152 C CA . GLY A 1 148 ? 8.633 16.903 -8.864 1.00 46.28 148 GLY A CA 1
ATOM 1153 C C . GLY A 1 148 ? 9.128 18.284 -8.473 1.00 46.28 148 GLY A C 1
ATOM 1154 O O . GLY A 1 148 ? 8.312 19.232 -8.518 1.00 46.28 148 GLY A O 1
#

Secondary structure (DSSP, 8-state):
-EEE-HHHHHHHHHTTPPPPSS-EEE-HHHHHHHHHHHHHHT---TTEEEGGGSTT--HHHHHHHHHHHHHH-TT-BTTTTBSHHHHHHHHHHHHHHTGGGPPPP---S--S------EEEE---HHHHHHHHHHHGGGEEEESS---